Protein AF-A0A371F638-F1 (afdb_monomer_lite)

pLDDT: mean 78.6, std 11.54, range [46.69, 92.12]

Secondary structure (DSSP, 8-state):
-PPPHHHHHHHTT--SS--PPP---SPPPPHHHHHHHTT--HHHHHHH-EEETTEEE--HHHHHHH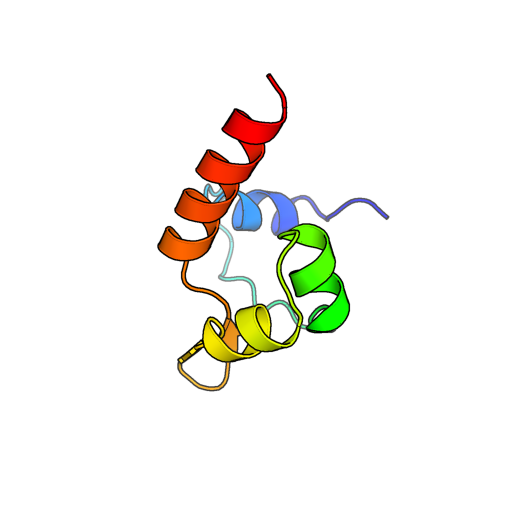HHHHHHTT-

Structure (mmCIF, N/CA/C/O backbone):
data_AF-A0A371F638-F1
#
_entry.id   AF-A0A371F638-F1
#
loop_
_atom_site.group_PDB
_atom_site.id
_atom_site.type_symbol
_atom_site.label_atom_id
_atom_site.label_alt_id
_atom_site.label_comp_id
_atom_site.label_asym_id
_atom_site.label_entity_id
_atom_site.label_seq_id
_atom_site.pdbx_PDB_ins_code
_atom_site.Cartn_x
_atom_site.Cartn_y
_atom_site.Cartn_z
_atom_site.occupancy
_atom_site.B_iso_or_equiv
_atom_site.auth_seq_id
_atom_site.auth_comp_id
_atom_site.auth_asym_id
_atom_site.auth_atom_id
_atom_site.pdbx_PDB_model_num
ATOM 1 N N . LEU A 1 1 ? 2.842 15.240 -8.170 1.00 65.00 1 LEU A N 1
ATOM 2 C CA . LEU A 1 1 ? 3.271 14.396 -9.305 1.00 65.00 1 LEU A CA 1
ATOM 3 C C . LEU A 1 1 ? 2.143 13.431 -9.620 1.00 65.00 1 LEU A C 1
ATOM 5 O O . LEU A 1 1 ? 1.628 12.829 -8.686 1.00 65.00 1 LEU A O 1
ATOM 9 N N . ALA A 1 2 ? 1.745 13.334 -10.885 1.00 70.50 2 ALA A N 1
ATOM 10 C CA . ALA A 1 2 ? 0.829 12.296 -11.346 1.00 70.50 2 ALA A CA 1
ATOM 11 C C . ALA A 1 2 ? 1.645 11.081 -11.829 1.00 70.50 2 ALA A C 1
ATOM 13 O O . ALA A 1 2 ? 2.758 11.292 -12.322 1.00 70.50 2 ALA A O 1
ATOM 14 N N . PRO A 1 3 ? 1.131 9.846 -11.685 1.00 70.44 3 PRO A N 1
ATOM 15 C CA . PRO A 1 3 ? 1.757 8.669 -12.276 1.00 70.44 3 PRO A CA 1
ATOM 16 C C . PRO A 1 3 ? 1.857 8.820 -13.793 1.00 70.44 3 PRO A C 1
ATOM 18 O O . PRO A 1 3 ? 0.988 9.425 -14.427 1.00 70.44 3 PRO A O 1
ATOM 21 N N . THR A 1 4 ? 2.897 8.243 -14.382 1.00 80.69 4 THR A N 1
ATOM 22 C CA . THR A 1 4 ? 2.963 8.084 -15.838 1.00 80.69 4 THR A CA 1
ATOM 23 C C . THR A 1 4 ? 1.870 7.117 -16.310 1.00 80.69 4 THR A C 1
ATOM 25 O O . THR A 1 4 ? 1.398 6.272 -15.547 1.00 80.69 4 THR A O 1
ATOM 28 N N . LEU A 1 5 ? 1.453 7.222 -17.576 1.00 77.88 5 LEU A N 1
ATOM 29 C CA . LEU A 1 5 ? 0.439 6.330 -18.159 1.00 77.88 5 LEU A CA 1
ATOM 30 C C . LEU A 1 5 ? 0.822 4.847 -17.993 1.00 77.88 5 LEU A C 1
ATOM 32 O O . LEU A 1 5 ? -0.009 4.019 -17.629 1.00 77.88 5 LEU A O 1
ATOM 36 N N . GLU A 1 6 ? 2.109 4.544 -18.157 1.00 73.19 6 GLU A N 1
ATOM 37 C CA . GLU A 1 6 ? 2.676 3.209 -17.977 1.00 73.19 6 GLU A CA 1
ATOM 38 C C . GLU A 1 6 ? 2.550 2.694 -16.527 1.00 73.19 6 GLU A C 1
ATOM 40 O O . GLU A 1 6 ? 2.293 1.510 -16.301 1.00 73.19 6 GLU A O 1
ATOM 45 N N . GLU A 1 7 ? 2.699 3.567 -15.527 1.00 73.75 7 GLU A N 1
ATOM 46 C CA . GLU A 1 7 ? 2.467 3.222 -14.118 1.00 73.75 7 GLU A CA 1
ATOM 47 C C . GLU A 1 7 ? 0.980 2.995 -13.832 1.00 73.75 7 GLU A C 1
ATOM 49 O O . GLU A 1 7 ? 0.629 2.065 -13.107 1.00 73.75 7 GLU A O 1
ATOM 54 N N . TYR A 1 8 ? 0.106 3.806 -14.432 1.00 76.88 8 TYR A N 1
ATOM 55 C CA . TYR A 1 8 ? -1.340 3.705 -14.253 1.00 76.88 8 TYR A CA 1
ATOM 56 C C . TYR A 1 8 ? -1.902 2.389 -14.809 1.00 76.88 8 TYR A C 1
ATOM 58 O O . TYR A 1 8 ? -2.545 1.650 -14.066 1.00 76.88 8 TYR A O 1
ATOM 66 N N . GLU A 1 9 ? -1.594 2.052 -16.069 1.00 77.12 9 GLU A N 1
ATOM 67 C CA . GLU A 1 9 ? -2.007 0.806 -16.749 1.00 77.12 9 GLU A CA 1
ATOM 68 C C . GLU A 1 9 ? -1.659 -0.457 -15.952 1.00 77.12 9 GLU A C 1
ATOM 70 O O . GLU A 1 9 ? -2.388 -1.453 -15.934 1.00 77.12 9 GLU A O 1
ATOM 75 N N . ARG A 1 10 ? -0.536 -0.419 -15.240 1.00 71.12 10 ARG A N 1
ATOM 76 C CA . ARG A 1 10 ? -0.050 -1.570 -14.486 1.00 71.12 10 ARG A CA 1
ATOM 77 C C . ARG A 1 10 ? -0.601 -1.634 -13.068 1.00 71.12 10 ARG A C 1
ATOM 79 O O . ARG A 1 10 ? -0.811 -2.741 -12.581 1.00 71.12 10 ARG A O 1
ATOM 86 N N . ILE A 1 11 ? -0.908 -0.494 -12.438 1.00 73.25 11 ILE A N 1
ATOM 87 C CA . ILE A 1 11 ? -1.681 -0.456 -11.182 1.00 73.25 11 ILE A CA 1
ATOM 88 C C . ILE A 1 11 ? -3.064 -1.080 -11.395 1.00 73.25 11 ILE A C 1
ATOM 90 O O . ILE A 1 11 ? -3.516 -1.863 -10.562 1.00 73.25 11 ILE A O 1
ATOM 94 N N . ILE A 1 12 ? -3.712 -0.786 -12.524 1.00 73.25 12 ILE A N 1
ATOM 95 C CA . ILE A 1 12 ? -5.039 -1.328 -12.854 1.00 73.25 12 ILE A CA 1
ATOM 96 C C . ILE A 1 12 ? -4.990 -2.761 -13.414 1.00 73.25 12 ILE A C 1
ATOM 98 O O . ILE A 1 12 ? -6.034 -3.377 -13.611 1.00 73.25 12 ILE A O 1
ATOM 102 N N . GLY A 1 13 ? -3.794 -3.312 -13.663 1.00 65.25 13 GLY A N 1
ATOM 103 C CA . GLY A 1 13 ? -3.612 -4.664 -14.202 1.00 65.25 13 GLY A CA 1
ATOM 104 C C . GLY A 1 13 ? -4.198 -4.863 -15.606 1.00 65.25 13 GLY A C 1
ATOM 105 O O . GLY A 1 13 ? -4.428 -6.002 -16.009 1.00 65.25 13 GLY A O 1
ATOM 106 N N . MET A 1 14 ? -4.447 -3.774 -16.338 1.00 68.44 14 MET A N 1
ATOM 107 C CA . MET A 1 14 ? -5.040 -3.775 -17.671 1.00 68.44 14 MET A CA 1
ATOM 108 C C . MET A 1 14 ? -4.125 -2.984 -18.617 1.00 68.44 14 MET A C 1
ATOM 110 O O . MET A 1 14 ? -4.000 -1.769 -18.460 1.00 68.44 14 MET A O 1
ATOM 114 N N . PRO A 1 15 ? -3.489 -3.638 -19.606 1.00 61.75 15 PRO A N 1
ATOM 115 C CA . PRO A 1 15 ? -2.688 -2.925 -20.591 1.00 61.75 15 PRO A CA 1
ATOM 116 C C . PRO A 1 15 ? -3.604 -2.103 -21.507 1.00 61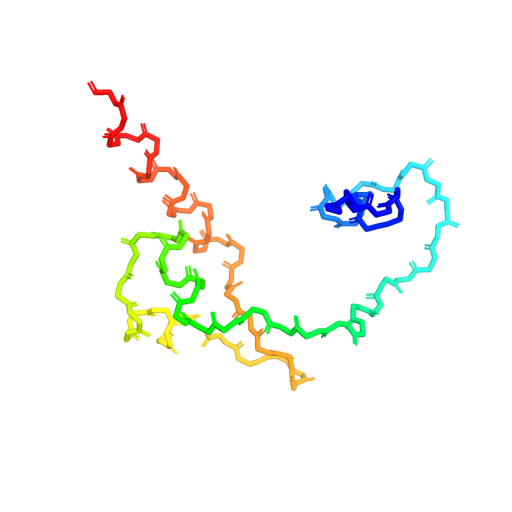.75 15 PRO A C 1
ATOM 118 O O . PRO A 1 15 ? -4.471 -2.677 -22.169 1.00 61.75 15 PRO A O 1
ATOM 121 N N . LEU A 1 16 ? -3.393 -0.784 -21.593 1.00 65.19 16 LEU A N 1
ATOM 122 C CA . LEU A 1 16 ? -3.971 0.017 -22.686 1.00 65.19 16 LEU A CA 1
ATOM 123 C C . LEU A 1 16 ? -3.100 -0.111 -23.954 1.00 65.19 16 LEU A C 1
ATOM 125 O O . LEU A 1 16 ? -3.602 0.084 -25.060 1.00 65.19 16 LEU A O 1
ATOM 129 N N . ALA A 1 17 ? -1.830 -0.527 -23.820 1.00 67.25 17 ALA A N 1
ATOM 130 C CA . ALA A 1 17 ? -0.946 -0.902 -24.928 1.00 67.25 17 ALA A CA 1
ATOM 131 C C . ALA A 1 17 ? -0.068 -2.139 -24.616 1.00 67.25 17 ALA A C 1
ATOM 133 O O . ALA A 1 17 ? 0.145 -2.510 -23.463 1.00 67.25 17 ALA A O 1
ATOM 134 N N . LYS A 1 18 ? 0.483 -2.791 -25.656 1.00 61.81 18 LYS A N 1
ATOM 135 C CA . LYS A 1 18 ? 1.406 -3.943 -25.534 1.00 61.81 18 LYS A CA 1
ATOM 136 C C . LYS A 1 18 ? 2.763 -3.498 -24.954 1.00 61.81 18 LYS A C 1
ATOM 138 O O . LYS A 1 18 ? 3.685 -3.226 -25.719 1.00 61.81 18 LYS A O 1
ATOM 143 N N . SER A 1 19 ? 2.896 -3.407 -23.629 1.00 60.03 19 SER A N 1
ATOM 144 C CA . SER A 1 19 ? 4.140 -2.995 -22.955 1.00 60.03 19 SER A CA 1
ATOM 145 C C . SER A 1 19 ? 4.809 -4.131 -22.163 1.00 60.03 19 SER A C 1
ATOM 147 O O . SER A 1 19 ? 4.178 -5.127 -21.806 1.00 60.03 19 SER A O 1
ATOM 149 N N . LEU A 1 20 ? 6.122 -3.997 -21.921 1.00 56.78 20 LEU A N 1
ATOM 150 C CA . LEU A 1 20 ? 6.928 -4.907 -21.088 1.00 56.78 20 LEU A CA 1
ATOM 151 C C . LEU A 1 20 ? 6.450 -4.900 -19.613 1.00 56.78 20 LEU A C 1
ATOM 153 O O . LEU A 1 20 ? 5.646 -4.049 -19.243 1.00 56.78 20 LEU A O 1
ATOM 157 N N . PRO A 1 21 ? 6.913 -5.804 -18.731 1.00 55.56 21 PRO A N 1
ATOM 158 C CA . PRO A 1 21 ? 6.585 -5.751 -17.301 1.00 55.56 21 PRO A CA 1
ATOM 159 C C . PRO A 1 21 ? 7.257 -4.550 -16.608 1.00 55.56 21 PRO A C 1
ATOM 161 O O . PRO A 1 21 ? 8.446 -4.312 -16.824 1.00 55.56 21 PRO A O 1
ATOM 164 N N . TYR A 1 22 ? 6.547 -3.824 -15.729 1.00 58.69 22 TYR A N 1
ATOM 165 C CA . TYR A 1 22 ? 7.205 -2.821 -14.873 1.00 58.69 22 TYR A CA 1
ATOM 166 C C . TYR A 1 22 ? 8.053 -3.521 -13.841 1.00 58.69 22 TYR A C 1
ATOM 168 O O . TYR A 1 22 ? 7.536 -4.288 -13.027 1.00 58.69 22 TYR A O 1
ATOM 176 N N . LEU A 1 23 ? 9.320 -3.148 -13.780 1.00 55.25 23 LEU A N 1
ATOM 177 C CA . LEU A 1 23 ? 10.009 -3.130 -12.506 1.00 55.25 23 LEU A CA 1
ATOM 178 C C . LEU A 1 23 ? 9.912 -1.706 -11.974 1.00 55.25 23 LEU A C 1
ATOM 180 O O . LEU A 1 23 ? 10.603 -0.820 -12.479 1.00 55.25 23 LEU A O 1
ATOM 184 N N . PHE A 1 24 ? 9.077 -1.484 -10.957 1.00 62.81 24 PHE A N 1
ATOM 185 C CA . PHE A 1 24 ? 9.131 -0.240 -10.198 1.00 62.81 24 PHE A CA 1
ATOM 186 C C . PHE A 1 24 ? 10.528 -0.130 -9.582 1.00 62.81 24 PHE A C 1
ATOM 188 O O . PHE A 1 24 ? 10.864 -0.834 -8.632 1.00 62.81 24 PHE A O 1
ATOM 195 N N . LYS A 1 25 ? 11.367 0.728 -10.169 1.00 60.69 25 LYS A N 1
ATOM 196 C CA . LYS A 1 25 ? 12.711 1.041 -9.662 1.00 60.69 25 LYS A CA 1
ATOM 197 C C . LYS A 1 25 ? 12.688 2.117 -8.566 1.00 60.69 25 LYS A C 1
ATOM 199 O O . LYS A 1 25 ? 13.748 2.561 -8.134 1.00 60.69 25 LYS A O 1
ATOM 204 N N . GLY A 1 26 ? 11.505 2.578 -8.154 1.00 65.19 26 GLY A N 1
ATOM 205 C CA . GLY A 1 26 ? 11.348 3.626 -7.151 1.00 65.19 26 GLY A CA 1
ATOM 206 C C . GLY A 1 26 ? 11.528 3.136 -5.711 1.00 65.19 26 GLY A C 1
ATOM 207 O O . GLY A 1 26 ? 11.665 1.945 -5.433 1.00 65.19 26 GLY A O 1
ATOM 208 N N . GLN A 1 27 ? 11.512 4.084 -4.772 1.00 68.19 27 GLN A N 1
ATOM 209 C CA . GLN A 1 27 ? 11.495 3.779 -3.342 1.00 68.19 27 GLN A CA 1
ATOM 210 C C . GLN A 1 27 ? 10.145 3.186 -2.944 1.00 68.19 27 GLN A C 1
ATOM 212 O O . GLN A 1 27 ? 9.098 3.798 -3.158 1.00 68.19 27 GLN A O 1
ATOM 217 N N . TYR A 1 28 ? 10.175 2.013 -2.314 1.00 74.12 28 TYR A N 1
ATOM 218 C CA . TYR A 1 28 ? 8.993 1.459 -1.666 1.00 74.12 28 TYR A CA 1
ATOM 219 C C . TYR A 1 28 ? 8.521 2.400 -0.551 1.00 74.12 28 TYR A C 1
ATOM 221 O O . TYR A 1 28 ? 9.352 2.914 0.209 1.00 74.12 28 TYR A O 1
ATOM 229 N N . PRO A 1 29 ? 7.202 2.626 -0.415 1.00 81.56 29 PRO A N 1
ATOM 230 C CA . PRO A 1 29 ? 6.680 3.413 0.688 1.00 81.56 29 PRO A CA 1
ATOM 231 C C . PRO A 1 29 ? 7.099 2.781 2.016 1.00 81.56 29 PRO A C 1
ATOM 233 O O . PRO A 1 29 ? 7.155 1.558 2.162 1.00 81.56 29 PRO A O 1
ATOM 236 N N . SER A 1 30 ? 7.379 3.617 3.017 1.00 87.44 30 SER A N 1
ATOM 237 C CA . SER A 1 30 ? 7.682 3.095 4.348 1.00 87.44 30 SER A CA 1
ATOM 238 C C . SER A 1 30 ? 6.497 2.282 4.885 1.00 87.44 30 SER A C 1
ATOM 240 O O . SER A 1 30 ? 5.338 2.659 4.714 1.00 87.44 30 SER A O 1
ATOM 242 N N . TRP A 1 31 ? 6.772 1.207 5.625 1.00 88.00 31 TRP A N 1
ATOM 243 C CA . TRP A 1 31 ? 5.726 0.404 6.275 1.00 88.00 31 TRP A CA 1
ATOM 244 C C . TRP A 1 31 ? 4.833 1.210 7.229 1.00 88.00 31 TRP A C 1
ATOM 246 O O . TRP A 1 31 ? 3.701 0.819 7.490 1.00 88.00 31 TRP A O 1
ATOM 256 N N . ALA A 1 32 ? 5.323 2.342 7.742 1.00 90.06 32 ALA A N 1
ATOM 257 C CA . ALA A 1 32 ? 4.509 3.263 8.529 1.00 90.06 32 ALA A CA 1
ATOM 258 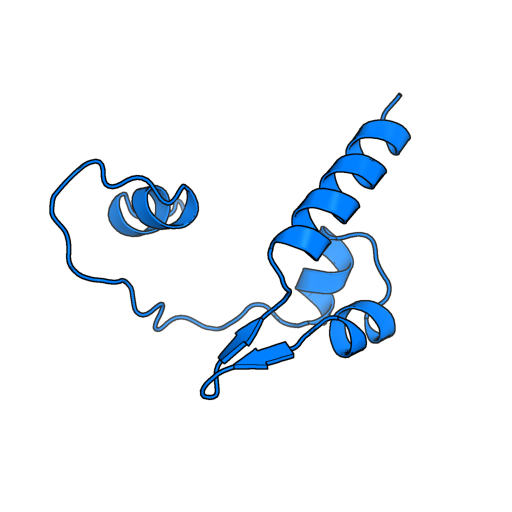C C . ALA A 1 32 ? 3.448 3.969 7.668 1.00 90.06 32 ALA A C 1
ATOM 260 O O . ALA A 1 32 ? 2.304 4.095 8.096 1.00 90.06 32 ALA A O 1
ATOM 261 N N . LEU A 1 33 ? 3.811 4.387 6.452 1.00 89.56 33 LEU A N 1
ATOM 262 C CA . LEU A 1 33 ? 2.875 4.983 5.501 1.00 89.56 33 LEU A CA 1
ATOM 263 C C . LEU A 1 33 ? 1.841 3.956 5.027 1.00 89.56 33 LEU A C 1
ATOM 265 O O . LEU A 1 33 ? 0.654 4.264 5.007 1.00 89.56 33 LEU A O 1
ATOM 269 N N . VAL A 1 34 ? 2.280 2.731 4.718 1.00 89.62 34 VAL A N 1
ATOM 270 C CA . VAL A 1 34 ? 1.381 1.629 4.332 1.00 89.62 34 VAL A CA 1
ATOM 271 C C . VAL A 1 34 ? 0.370 1.334 5.444 1.00 89.62 34 VAL A C 1
ATOM 273 O O . VAL A 1 34 ? -0.826 1.281 5.182 1.00 89.62 34 VAL A O 1
ATOM 276 N N . ALA A 1 35 ? 0.827 1.224 6.696 1.00 91.44 35 ALA A N 1
ATOM 277 C CA . ALA A 1 35 ? -0.054 1.003 7.842 1.00 91.44 35 ALA A CA 1
ATOM 278 C C . ALA A 1 35 ? -1.084 2.134 8.012 1.00 91.44 35 ALA A C 1
ATOM 280 O O . ALA A 1 35 ? -2.265 1.866 8.212 1.00 91.44 35 ALA A O 1
ATOM 281 N N . LYS A 1 36 ? -0.651 3.395 7.859 1.00 92.12 36 LYS A N 1
ATOM 282 C CA . LYS A 1 36 ? -1.539 4.564 7.916 1.00 92.12 36 LYS A CA 1
ATOM 283 C C . LYS A 1 36 ? -2.615 4.525 6.824 1.00 92.12 36 LYS A C 1
ATOM 285 O O . LYS A 1 36 ? -3.769 4.807 7.123 1.00 92.12 36 LYS A O 1
ATOM 290 N N . LEU A 1 37 ? -2.247 4.182 5.587 1.00 89.31 37 LEU A N 1
ATOM 291 C CA . LEU A 1 37 ? -3.182 4.092 4.457 1.00 89.31 37 LEU A CA 1
ATOM 292 C C . LEU A 1 37 ? -4.232 2.998 4.659 1.00 89.31 37 LEU A C 1
ATOM 294 O O . LEU A 1 37 ? -5.403 3.215 4.376 1.00 89.31 37 LEU A O 1
ATOM 298 N N . LEU A 1 38 ? -3.815 1.850 5.189 1.00 89.19 38 LEU A N 1
ATOM 299 C CA . LEU A 1 38 ? -4.709 0.727 5.474 1.00 89.19 38 LEU A CA 1
ATOM 300 C C . LEU A 1 38 ? -5.470 0.881 6.799 1.00 89.19 38 LEU A C 1
ATOM 302 O O . LEU A 1 38 ? -6.248 0.002 7.147 1.00 89.19 38 LEU A O 1
ATOM 306 N N . ARG A 1 39 ? -5.232 1.972 7.545 1.00 90.94 39 ARG A N 1
ATOM 307 C CA . ARG A 1 39 ? -5.781 2.224 8.890 1.00 90.94 39 ARG A CA 1
ATOM 308 C C . ARG A 1 39 ? -5.545 1.049 9.855 1.00 90.94 39 ARG A C 1
ATOM 310 O O . ARG A 1 39 ? -6.361 0.766 10.722 1.00 90.94 39 ARG A O 1
ATOM 317 N N . ILE A 1 40 ? -4.381 0.405 9.733 1.00 90.06 40 ILE A N 1
ATOM 318 C CA . ILE A 1 40 ? -3.923 -0.687 10.605 1.00 90.06 40 ILE A CA 1
ATOM 319 C C . ILE A 1 40 ? -2.695 -0.277 11.415 1.00 90.06 40 ILE A C 1
ATOM 321 O O . ILE A 1 40 ? -2.029 0.727 11.144 1.00 90.06 40 ILE A O 1
ATOM 325 N N . SER A 1 41 ? -2.336 -1.091 12.408 1.00 91.00 41 SER A N 1
ATOM 326 C CA . SER A 1 41 ? -1.099 -0.866 13.155 1.00 91.00 41 SER A CA 1
ATOM 327 C C . SER A 1 41 ? 0.143 -1.191 12.311 1.00 91.00 41 SER A C 1
ATOM 329 O O . SER A 1 41 ? 0.146 -2.081 11.459 1.00 91.00 41 SER A O 1
ATOM 331 N N . LYS A 1 42 ? 1.270 -0.523 12.592 1.00 90.44 42 LYS A N 1
ATOM 332 C CA . LYS A 1 42 ? 2.563 -0.836 11.947 1.00 90.44 42 LYS A CA 1
ATOM 333 C C . LYS A 1 42 ? 3.004 -2.285 12.197 1.00 90.44 42 LYS A C 1
ATOM 335 O O . LYS A 1 42 ? 3.696 -2.868 11.364 1.00 90.44 42 LYS A O 1
ATOM 340 N N . LEU A 1 43 ? 2.635 -2.852 13.349 1.00 89.94 43 LEU A N 1
ATOM 341 C CA . LEU A 1 43 ? 2.908 -4.248 13.689 1.00 89.94 43 LEU A CA 1
ATOM 342 C C . LEU A 1 43 ? 2.101 -5.197 12.797 1.00 89.94 43 LEU A C 1
ATOM 344 O O . LEU A 1 43 ? 2.658 -6.160 12.280 1.00 89.94 43 LEU A O 1
ATOM 348 N N . GLU A 1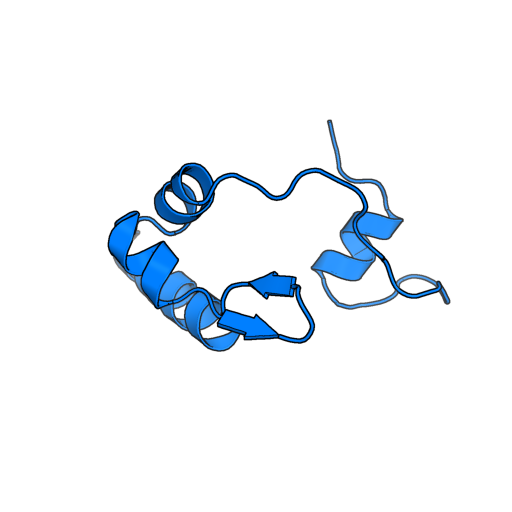 44 ? 0.820 -4.902 12.597 1.00 90.25 44 GLU A N 1
ATOM 349 C CA . GLU A 1 44 ? -0.074 -5.664 11.725 1.00 90.25 44 GLU A CA 1
ATOM 350 C C . GLU A 1 44 ? 0.402 -5.612 10.272 1.00 90.25 44 GLU A C 1
ATOM 352 O O . GLU A 1 44 ? 0.643 -6.662 9.685 1.00 90.25 44 GLU A O 1
ATOM 357 N N . ALA A 1 45 ? 0.729 -4.423 9.753 1.00 89.00 45 ALA A N 1
ATOM 358 C CA . ALA A 1 45 ? 1.300 -4.269 8.412 1.00 89.00 45 ALA A CA 1
ATOM 359 C C . ALA A 1 45 ? 2.591 -5.091 8.220 1.00 89.00 45 ALA A C 1
ATOM 361 O O . ALA A 1 45 ? 2.816 -5.688 7.169 1.00 89.00 45 ALA A O 1
ATOM 362 N N . ARG A 1 46 ? 3.444 -5.166 9.253 1.00 87.50 46 ARG A N 1
ATOM 363 C CA . ARG A 1 46 ? 4.659 -5.998 9.229 1.00 87.50 46 ARG A CA 1
ATOM 364 C C . ARG A 1 46 ? 4.374 -7.499 9.262 1.00 87.50 46 ARG A C 1
ATOM 366 O O . ARG A 1 46 ? 5.170 -8.241 8.697 1.00 87.50 46 ARG A O 1
ATOM 373 N N . ARG A 1 47 ? 3.308 -7.943 9.937 1.00 88.12 47 ARG A N 1
ATOM 374 C CA . ARG A 1 47 ? 2.888 -9.357 9.968 1.00 88.12 47 ARG A CA 1
ATOM 375 C C . ARG A 1 47 ? 2.250 -9.7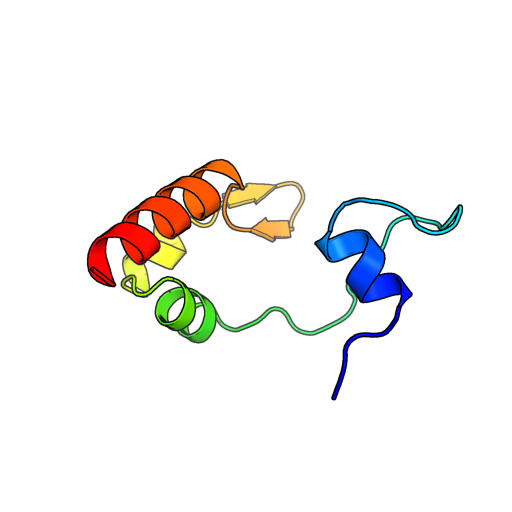85 8.653 1.00 88.12 47 ARG A C 1
ATOM 377 O O . ARG A 1 47 ? 2.438 -10.916 8.223 1.00 88.12 47 ARG A O 1
ATOM 384 N N . GLU A 1 48 ? 1.498 -8.885 8.037 1.00 86.62 48 GLU A N 1
ATOM 385 C CA . GLU A 1 48 ? 0.758 -9.150 6.806 1.00 86.62 48 GLU A CA 1
ATOM 386 C C . GLU A 1 48 ? 1.662 -9.138 5.567 1.00 86.62 48 GLU A C 1
ATOM 388 O O . GLU A 1 48 ? 1.427 -9.864 4.597 1.00 86.62 48 GLU A O 1
ATOM 393 N N . LYS A 1 49 ? 2.750 -8.362 5.632 1.00 87.75 49 LYS A N 1
ATOM 394 C CA . LYS A 1 49 ? 3.832 -8.379 4.653 1.00 87.75 49 LYS A CA 1
ATOM 395 C C . LYS A 1 49 ? 4.370 -9.795 4.441 1.00 87.75 49 LYS A C 1
ATOM 397 O O . LYS A 1 49 ? 4.871 -10.439 5.360 1.00 87.75 49 LYS A O 1
ATOM 402 N N . ARG A 1 50 ? 4.396 -10.226 3.184 1.00 86.69 50 ARG A N 1
ATOM 403 C CA . ARG A 1 50 ? 5.075 -11.438 2.724 1.00 86.69 50 ARG A CA 1
ATOM 404 C C . ARG A 1 50 ? 6.256 -11.071 1.839 1.00 86.69 50 ARG A C 1
ATOM 406 O O . ARG A 1 50 ? 6.197 -10.106 1.083 1.00 86.69 50 ARG A O 1
ATOM 413 N N . ASN A 1 51 ? 7.320 -11.862 1.918 1.00 81.81 51 ASN A N 1
ATOM 414 C CA . ASN A 1 51 ? 8.415 -11.802 0.960 1.00 81.81 51 ASN A CA 1
ATOM 415 C C . ASN A 1 51 ? 8.187 -12.882 -0.104 1.00 81.81 51 ASN A C 1
ATOM 417 O O . ASN A 1 51 ? 8.015 -14.054 0.233 1.00 81.81 51 ASN A O 1
ATOM 421 N N . LYS A 1 52 ? 8.159 -12.490 -1.377 1.00 75.56 52 LYS A N 1
ATOM 422 C CA . LYS A 1 52 ? 8.202 -13.413 -2.513 1.00 75.56 52 LYS A CA 1
ATOM 423 C C . LYS A 1 52 ? 9.316 -12.964 -3.446 1.00 75.56 52 LYS A C 1
ATOM 425 O O . LYS A 1 52 ? 9.280 -11.845 -3.941 1.00 75.56 52 LYS A O 1
ATOM 430 N N . ASN A 1 53 ? 10.291 -13.836 -3.698 1.00 79.81 53 ASN A N 1
ATOM 431 C CA . ASN A 1 53 ? 11.415 -13.573 -4.606 1.00 79.81 53 ASN A CA 1
ATOM 432 C C . ASN A 1 53 ? 12.206 -12.290 -4.267 1.00 79.81 53 ASN A C 1
ATOM 434 O O . ASN A 1 53 ? 12.651 -11.582 -5.164 1.00 79.81 53 ASN A O 1
ATOM 438 N N . GLY A 1 54 ? 12.349 -11.958 -2.979 1.00 72.75 54 GLY A N 1
ATOM 439 C CA . GLY A 1 54 ? 13.038 -10.742 -2.534 1.00 72.75 54 GLY A CA 1
ATOM 440 C C . GLY A 1 54 ? 12.177 -9.477 -2.574 1.00 72.75 54 GLY A C 1
ATOM 441 O O . GLY A 1 54 ? 12.634 -8.424 -2.137 1.00 72.75 54 GLY A O 1
ATOM 442 N N . LEU A 1 55 ? 10.930 -9.574 -3.045 1.00 76.00 55 LEU A N 1
ATOM 443 C CA . LEU A 1 55 ? 9.963 -8.484 -3.040 1.00 76.00 55 LEU A CA 1
ATOM 444 C C . LEU A 1 55 ? 9.055 -8.601 -1.819 1.00 76.00 55 LEU A C 1
ATOM 446 O O . LEU A 1 55 ? 8.367 -9.605 -1.618 1.00 76.00 55 LEU A O 1
ATOM 450 N N . GLU A 1 56 ? 9.057 -7.556 -0.998 1.00 83.88 56 GLU A N 1
ATOM 451 C CA . GLU A 1 56 ? 8.145 -7.424 0.130 1.00 83.88 56 GLU A CA 1
ATOM 452 C C . GLU A 1 56 ? 6.818 -6.819 -0.330 1.00 83.88 56 GLU A C 1
ATOM 454 O O . GLU A 1 56 ? 6.794 -5.747 -0.929 1.00 83.88 56 GLU A O 1
ATOM 459 N N . GLY A 1 57 ? 5.704 -7.477 -0.019 1.00 87.38 57 GLY A N 1
ATOM 460 C CA . GLY A 1 57 ? 4.378 -6.993 -0.390 1.00 87.38 57 GLY A CA 1
ATOM 461 C C . GLY A 1 57 ? 3.269 -7.585 0.469 1.00 87.38 57 GLY A C 1
ATOM 462 O O . GLY A 1 57 ? 3.456 -8.593 1.147 1.00 87.38 57 GLY A O 1
ATOM 463 N N . ILE A 1 58 ? 2.102 -6.951 0.444 1.00 88.25 58 ILE A N 1
ATOM 464 C CA . ILE A 1 58 ? 0.890 -7.463 1.089 1.00 88.25 58 ILE A CA 1
ATOM 465 C C . ILE A 1 58 ? 0.114 -8.301 0.059 1.00 88.25 58 ILE A C 1
ATOM 467 O O . ILE A 1 58 ? 0.032 -7.900 -1.106 1.00 88.25 58 ILE A O 1
ATOM 471 N N . PRO A 1 59 ? -0.440 -9.469 0.432 1.00 86.81 59 PRO A N 1
ATOM 472 C CA . PRO A 1 59 ? -1.314 -10.231 -0.452 1.00 86.81 59 PRO A CA 1
ATOM 473 C C . PRO A 1 59 ? -2.503 -9.397 -0.941 1.00 86.81 59 PRO A C 1
ATOM 475 O O . PRO A 1 59 ? -3.132 -8.692 -0.161 1.00 86.81 59 PRO A O 1
ATOM 478 N N . ARG A 1 60 ? -2.863 -9.537 -2.219 1.00 84.94 60 ARG A N 1
ATOM 479 C CA . ARG A 1 60 ? -4.012 -8.826 -2.796 1.00 84.94 60 ARG A CA 1
ATOM 480 C C . ARG A 1 60 ? -5.316 -9.077 -2.026 1.00 84.94 60 ARG A C 1
ATOM 482 O O . ARG A 1 60 ? -5.999 -8.116 -1.712 1.00 84.94 60 ARG A O 1
ATOM 489 N N . ALA A 1 61 ? -5.594 -10.330 -1.659 1.00 85.94 61 ALA A N 1
ATOM 490 C CA . ALA A 1 61 ? -6.785 -10.693 -0.885 1.00 85.94 61 ALA A CA 1
ATOM 491 C C . ALA A 1 61 ? -6.884 -9.924 0.448 1.00 85.94 61 ALA A C 1
ATOM 493 O O . ALA A 1 61 ? -7.935 -9.396 0.772 1.00 85.94 61 ALA A O 1
ATOM 494 N N . SER A 1 62 ? -5.763 -9.756 1.160 1.00 87.44 62 SER A N 1
ATOM 495 C CA . SER A 1 62 ? -5.706 -8.926 2.373 1.00 87.44 62 SER A CA 1
ATOM 496 C C . SER A 1 62 ? -6.112 -7.474 2.106 1.00 87.44 62 SER A C 1
ATOM 498 O O . SER A 1 62 ? -6.826 -6.872 2.900 1.00 87.44 62 SER A O 1
ATOM 500 N N . LEU A 1 63 ? -5.661 -6.893 0.989 1.00 89.06 63 LEU A N 1
ATOM 501 C CA . LEU A 1 63 ? -6.020 -5.521 0.621 1.00 89.06 63 LEU A CA 1
ATOM 502 C C . LEU A 1 63 ? -7.504 -5.399 0.254 1.00 89.06 63 LEU A C 1
ATOM 504 O O . LEU A 1 63 ? -8.128 -4.405 0.610 1.00 89.06 63 LEU A O 1
ATOM 508 N N . GLU A 1 64 ? -8.059 -6.398 -0.432 1.00 89.38 64 GLU A N 1
ATOM 509 C CA . GLU A 1 64 ? -9.483 -6.462 -0.785 1.00 89.38 64 GLU A CA 1
ATOM 510 C C . GLU A 1 64 ? -10.362 -6.590 0.472 1.00 89.38 64 GLU A C 1
ATOM 512 O O . GLU A 1 64 ? -11.330 -5.844 0.615 1.00 89.38 64 GLU A O 1
ATOM 517 N N . ASP A 1 65 ? -9.970 -7.425 1.439 1.00 90.25 65 ASP A N 1
ATOM 518 C CA . ASP A 1 65 ? -10.662 -7.552 2.728 1.00 90.25 65 ASP A CA 1
ATOM 519 C C . ASP A 1 65 ? -10.624 -6.242 3.530 1.00 90.25 65 ASP A C 1
ATOM 521 O O . ASP A 1 65 ? -11.636 -5.812 4.093 1.00 90.25 65 ASP A O 1
ATOM 525 N N . LYS A 1 66 ? -9.462 -5.570 3.571 1.00 89.31 66 LYS A N 1
ATOM 526 C CA . LYS A 1 66 ? -9.321 -4.259 4.227 1.00 89.31 66 LYS A CA 1
ATOM 527 C C . LYS A 1 66 ? -10.150 -3.189 3.524 1.00 89.31 66 LYS A C 1
ATOM 529 O O . LYS A 1 66 ? -10.769 -2.378 4.204 1.00 89.31 66 LYS A O 1
ATOM 534 N N . LEU A 1 67 ? -10.206 -3.195 2.193 1.00 88.12 67 LEU A N 1
ATOM 535 C CA . LEU A 1 67 ? -11.061 -2.284 1.432 1.00 88.12 67 LEU A CA 1
ATOM 536 C C . LEU A 1 67 ? -12.535 -2.464 1.812 1.00 88.12 67 LEU A C 1
ATOM 538 O O . LEU A 1 67 ? -13.211 -1.470 2.063 1.00 88.12 67 LEU A O 1
ATOM 542 N N . GLY A 1 68 ? -13.002 -3.711 1.930 1.00 89.44 68 GLY A N 1
ATOM 543 C CA . GLY A 1 68 ? -14.357 -4.005 2.394 1.00 89.44 68 GLY A CA 1
ATOM 544 C C . GLY A 1 68 ? -14.631 -3.447 3.793 1.00 89.44 68 GLY A C 1
ATOM 545 O O . GLY A 1 68 ? -15.633 -2.770 3.994 1.00 89.44 68 GLY A O 1
ATOM 546 N N . GLN A 1 69 ? -13.716 -3.649 4.747 1.00 88.06 69 GLN A N 1
ATOM 547 C CA . GLN A 1 69 ? -13.845 -3.100 6.109 1.00 88.06 69 GLN A CA 1
ATOM 548 C C . GLN A 1 69 ? -13.910 -1.567 6.114 1.00 88.06 69 GLN A C 1
ATOM 550 O O . GLN A 1 69 ? -14.738 -0.984 6.806 1.00 88.06 69 GLN A O 1
ATOM 555 N N . LEU A 1 70 ? -13.063 -0.916 5.314 1.00 86.19 70 LEU A N 1
ATOM 556 C CA . LEU A 1 70 ? -13.009 0.541 5.213 1.00 86.19 70 LEU A CA 1
ATOM 557 C C . LEU A 1 70 ? -14.266 1.149 4.588 1.00 86.19 70 LEU A C 1
ATOM 559 O O . LEU A 1 70 ? -14.642 2.255 4.960 1.00 86.19 70 LEU A O 1
ATOM 563 N N . GLN A 1 71 ? -14.898 0.444 3.648 1.00 85.31 71 GLN A N 1
ATOM 564 C CA . GLN A 1 71 ? -16.160 0.871 3.044 1.00 85.31 71 GLN A CA 1
ATOM 565 C C . GLN A 1 71 ? -17.325 0.794 4.038 1.00 85.31 71 GLN A C 1
ATOM 567 O O . GLN A 1 71 ? -18.172 1.674 4.022 1.00 85.31 71 GLN A O 1
ATOM 572 N N . GLN A 1 72 ? -17.341 -0.209 4.922 1.00 81.12 72 GLN A N 1
ATOM 573 C CA . GLN A 1 72 ? -18.382 -0.362 5.952 1.00 81.12 72 GLN A CA 1
ATOM 574 C C . GLN A 1 72 ? -18.269 0.663 7.089 1.00 81.12 72 GLN A C 1
ATOM 576 O O . GLN A 1 72 ? -19.244 0.934 7.772 1.00 81.12 72 GLN A O 1
ATOM 581 N N . GLU A 1 73 ? -17.079 1.216 7.325 1.00 73.38 73 GLU A N 1
ATOM 582 C CA . GLU A 1 73 ? -16.833 2.192 8.398 1.00 73.38 73 GLU A CA 1
ATOM 583 C C . GLU A 1 73 ? -17.168 3.642 7.982 1.00 73.38 73 GLU A C 1
ATOM 585 O O . GLU A 1 73 ? -17.013 4.565 8.781 1.00 73.38 73 GLU A O 1
ATOM 590 N N . GLY A 1 74 ? -17.548 3.850 6.716 1.00 61.72 74 GLY A N 1
ATOM 591 C CA . GLY A 1 74 ? -17.908 5.150 6.142 1.00 61.72 74 GLY A CA 1
ATOM 592 C C . GLY A 1 74 ? -19.414 5.421 6.016 1.00 61.72 74 GLY A C 1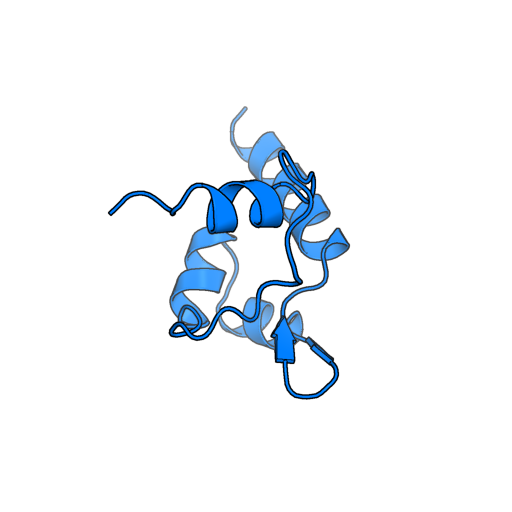
ATOM 593 O O . GLY A 1 74 ? -19.754 6.529 5.599 1.00 61.72 74 GLY A O 1
ATOM 594 N N . ASP A 1 75 ? -20.265 4.447 6.363 1.00 46.69 75 ASP A N 1
ATOM 595 C CA . ASP A 1 75 ? -21.730 4.571 6.521 1.00 46.69 75 ASP A CA 1
ATOM 596 C C . ASP A 1 75 ? -22.104 4.797 8.001 1.00 46.69 75 ASP A C 1
ATOM 598 O O . ASP A 1 75 ? -23.118 5.488 8.259 1.00 46.69 75 ASP A O 1
#

Sequence (75 aa):
LAPTLEEYERIIGMPLAKSLPYLFKGQYPSWALVAKLLRISKLEARREKRNKNGLEGIPRASLEDKLGQLQQEGD

InterPro domains:
  IPR056647 Domain of unknown function DUF7745 [PF24924] (1-73)

Foldseek 3Di:
DDDDPVVVCVVVPHDPDDDDDDDPPDDDDPLVVVCVVLVHDSVVSVVQWDDDPNDTDGDPVVVVVSVVVVVVVVD

Organism: Mucuna pruriens (NCBI:txid157652)

Radius of gyration: 14.44 Å; chains: 1; bounding box: 35×28×39 Å